Protein AF-A0A644WLZ7-F1 (afdb_monomer_lite)

Structure (mmCIF, N/CA/C/O backbone):
data_AF-A0A644WLZ7-F1
#
_entry.id   AF-A0A644WLZ7-F1
#
loop_
_atom_site.group_PDB
_atom_site.id
_atom_site.type_symbol
_atom_site.label_atom_id
_atom_site.label_alt_id
_atom_site.label_comp_id
_atom_site.label_asym_id
_atom_site.label_entity_id
_atom_site.label_seq_id
_atom_site.pdbx_PDB_ins_code
_atom_site.Cartn_x
_atom_site.Cartn_y
_atom_site.Cartn_z
_atom_site.occupancy
_atom_site.B_iso_or_equiv
_atom_site.auth_seq_id
_atom_site.auth_comp_id
_atom_site.auth_asym_id
_atom_site.auth_atom_id
_atom_site.pdbx_PDB_model_num
ATOM 1 N N . MET A 1 1 ? 10.840 -4.005 -30.613 1.00 61.22 1 MET A N 1
ATOM 2 C CA . MET A 1 1 ? 10.328 -4.551 -29.331 1.00 61.22 1 MET A CA 1
ATOM 3 C C . MET A 1 1 ? 10.682 -3.715 -28.095 1.00 61.22 1 MET A C 1
ATOM 5 O O . MET A 1 1 ? 9.837 -3.639 -27.217 1.00 61.22 1 MET A O 1
ATOM 9 N N . LYS A 1 2 ? 11.852 -3.052 -28.003 1.00 67.31 2 LYS A N 1
ATOM 10 C CA . LYS A 1 2 ? 12.207 -2.223 -26.825 1.00 67.31 2 LYS A CA 1
ATOM 11 C C . LYS A 1 2 ? 11.235 -1.056 -26.571 1.00 67.31 2 LYS A C 1
ATOM 13 O O . LYS A 1 2 ? 10.728 -0.950 -25.466 1.00 67.31 2 LYS A O 1
ATOM 18 N N . LEU A 1 3 ? 10.908 -0.248 -27.589 1.00 76.88 3 LEU A N 1
ATOM 19 C CA . LEU A 1 3 ? 10.021 0.925 -27.448 1.00 76.88 3 LEU A CA 1
ATOM 20 C C . LEU A 1 3 ? 8.618 0.567 -26.916 1.00 76.88 3 LEU A C 1
ATOM 22 O O . LEU A 1 3 ? 8.103 1.232 -26.027 1.00 76.88 3 LEU A O 1
ATOM 26 N N . ILE A 1 4 ? 8.036 -0.530 -27.413 1.00 80.56 4 ILE A N 1
ATOM 27 C CA . ILE A 1 4 ? 6.723 -1.029 -26.973 1.00 80.56 4 ILE A CA 1
ATOM 28 C C . ILE A 1 4 ? 6.742 -1.386 -25.480 1.00 80.56 4 ILE A C 1
ATOM 30 O O . ILE A 1 4 ? 5.782 -1.080 -24.780 1.00 80.56 4 ILE A O 1
ATOM 34 N N . ARG A 1 5 ? 7.843 -1.960 -24.964 1.00 77.25 5 ARG A N 1
ATOM 35 C CA . ARG A 1 5 ? 7.984 -2.234 -23.523 1.00 77.25 5 ARG A CA 1
ATOM 36 C C . ARG A 1 5 ? 7.956 -0.944 -22.698 1.00 77.25 5 ARG A C 1
ATOM 38 O O . ARG A 1 5 ? 7.247 -0.908 -21.709 1.00 77.25 5 ARG A O 1
ATOM 45 N N . TYR A 1 6 ? 8.631 0.128 -23.124 1.00 81.44 6 TYR A N 1
ATOM 46 C CA . TYR A 1 6 ? 8.574 1.423 -22.420 1.00 81.44 6 TYR A CA 1
ATOM 47 C C . TYR A 1 6 ? 7.164 2.026 -22.393 1.00 81.44 6 TYR A C 1
ATOM 49 O O . TYR A 1 6 ? 6.740 2.534 -21.358 1.00 81.44 6 TYR A O 1
ATOM 57 N N . ILE A 1 7 ? 6.436 1.938 -23.510 1.00 83.56 7 ILE A N 1
ATOM 58 C CA . ILE A 1 7 ? 5.076 2.484 -23.629 1.00 83.56 7 ILE A CA 1
ATOM 59 C C . ILE A 1 7 ? 4.084 1.695 -22.768 1.00 83.56 7 ILE A C 1
ATOM 61 O O . ILE A 1 7 ? 3.237 2.295 -22.116 1.00 83.56 7 ILE A O 1
ATOM 65 N N . LEU A 1 8 ? 4.187 0.362 -22.742 1.00 84.56 8 LEU A N 1
ATOM 66 C CA . LEU A 1 8 ? 3.271 -0.497 -21.982 1.00 84.56 8 LEU A CA 1
ATOM 67 C C . LEU A 1 8 ? 3.605 -0.563 -20.488 1.00 84.56 8 LEU A C 1
ATOM 69 O O . LEU A 1 8 ? 2.717 -0.810 -19.678 1.00 84.56 8 LEU A O 1
ATOM 73 N N . PHE A 1 9 ? 4.860 -0.331 -20.107 1.00 85.12 9 PHE A N 1
ATOM 74 C CA . PHE A 1 9 ? 5.303 -0.479 -18.724 1.00 85.12 9 PHE A CA 1
ATOM 75 C C . PHE A 1 9 ? 4.600 0.489 -17.765 1.00 85.12 9 PHE A C 1
ATOM 77 O O . PHE A 1 9 ? 4.063 0.059 -16.749 1.00 85.12 9 PHE A O 1
ATOM 84 N N . ILE A 1 10 ? 4.542 1.781 -18.108 1.00 86.56 10 ILE A N 1
ATOM 85 C CA . ILE A 1 10 ? 3.900 2.807 -17.270 1.00 86.56 10 ILE A CA 1
ATOM 86 C C . ILE A 1 10 ? 2.419 2.485 -16.985 1.00 86.56 10 ILE A C 1
ATOM 88 O O . ILE A 1 10 ? 2.063 2.423 -15.808 1.00 86.56 10 ILE A O 1
ATOM 92 N N . PRO A 1 11 ? 1.542 2.261 -17.989 1.00 87.69 11 PRO A N 1
ATOM 93 C CA . PRO A 1 11 ? 0.131 1.984 -17.731 1.00 87.69 11 PRO A CA 1
ATOM 94 C C . PRO A 1 11 ? -0.080 0.664 -16.984 1.00 87.69 11 PRO A C 1
ATOM 96 O O . PRO A 1 11 ? -0.968 0.587 -16.139 1.00 87.69 11 PRO A O 1
ATOM 99 N N . VAL A 1 12 ? 0.748 -0.356 -17.225 1.00 86.38 12 VAL A N 1
ATOM 100 C CA . VAL A 1 12 ? 0.649 -1.621 -16.482 1.00 86.38 12 VAL A CA 1
ATOM 101 C C . VAL A 1 12 ? 1.062 -1.442 -15.020 1.00 86.38 12 VAL A C 1
ATOM 103 O O . VAL A 1 12 ? 0.343 -1.902 -14.134 1.00 86.38 12 VAL A O 1
ATOM 106 N N . CYS A 1 13 ? 2.157 -0.730 -14.741 1.00 86.19 13 CYS A N 1
ATOM 107 C CA . CYS A 1 13 ? 2.545 -0.382 -13.373 1.00 86.19 13 CYS A CA 1
ATOM 108 C C . CYS A 1 13 ? 1.479 0.469 -12.684 1.00 86.19 13 CYS A C 1
ATOM 110 O O . CYS A 1 13 ? 1.157 0.217 -11.527 1.00 86.19 13 CYS A O 1
ATOM 112 N N . PHE A 1 14 ? 0.900 1.439 -13.391 1.00 87.88 14 PHE A N 1
ATOM 113 C CA . PHE A 1 14 ? -0.183 2.262 -12.866 1.00 87.88 14 PHE A CA 1
ATOM 114 C C . PHE A 1 14 ? -1.396 1.416 -12.466 1.00 87.88 14 PHE A C 1
ATOM 116 O O . PHE A 1 14 ? -1.887 1.557 -11.350 1.00 87.88 14 PHE A O 1
ATOM 123 N N . LEU A 1 15 ? -1.842 0.500 -13.332 1.00 87.00 15 LEU A N 1
ATOM 124 C CA . LEU A 1 15 ? -2.962 -0.396 -13.037 1.00 87.00 15 LEU A CA 1
ATOM 125 C C . LEU A 1 15 ? -2.646 -1.349 -11.881 1.00 87.00 15 LEU A C 1
ATOM 127 O O . LEU A 1 15 ? -3.452 -1.477 -10.963 1.00 87.00 15 LEU A O 1
ATOM 131 N N . ALA A 1 16 ? -1.478 -1.994 -11.901 1.00 85.44 16 ALA A N 1
ATOM 132 C CA . ALA A 1 16 ? -1.088 -2.953 -10.872 1.00 85.44 16 ALA A CA 1
ATOM 133 C C . ALA A 1 16 ? -0.993 -2.288 -9.493 1.00 85.44 16 ALA A C 1
ATOM 135 O O . ALA A 1 16 ? -1.598 -2.764 -8.536 1.00 85.44 16 ALA A O 1
ATOM 136 N N . LEU A 1 17 ? -0.293 -1.155 -9.400 1.00 88.31 17 LEU A N 1
ATOM 137 C CA . LEU A 1 17 ? -0.189 -0.395 -8.156 1.00 88.31 17 LEU A CA 1
ATOM 138 C C . LEU A 1 17 ? -1.555 0.155 -7.737 1.00 88.31 17 LEU A C 1
ATOM 140 O O . LEU A 1 17 ? -1.947 -0.005 -6.584 1.00 88.31 17 LEU A O 1
ATOM 144 N N . GLY A 1 18 ? -2.315 0.728 -8.671 1.00 86.44 18 GLY A N 1
ATOM 145 C CA . GLY A 1 18 ? -3.644 1.276 -8.405 1.00 86.44 18 GLY A CA 1
ATOM 146 C C . GLY A 1 18 ? -4.601 0.248 -7.800 1.00 86.44 18 GLY A C 1
ATOM 147 O O . GLY A 1 18 ? -5.224 0.530 -6.779 1.00 86.44 18 GLY A O 1
ATOM 148 N N 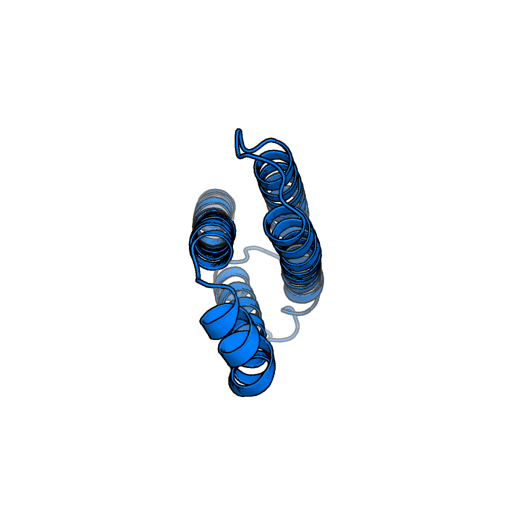. ILE A 1 19 ? -4.668 -0.965 -8.361 1.00 86.12 19 ILE A N 1
ATOM 149 C CA . ILE A 1 19 ? -5.499 -2.063 -7.831 1.00 86.12 19 ILE A CA 1
ATOM 150 C C . ILE A 1 19 ? -5.095 -2.416 -6.399 1.00 86.12 19 ILE A C 1
ATOM 152 O O . ILE A 1 19 ? -5.953 -2.664 -5.552 1.00 86.12 19 ILE A O 1
ATOM 156 N N . VAL A 1 20 ? -3.796 -2.420 -6.109 1.00 87.62 20 VAL A N 1
ATOM 157 C CA . VAL A 1 20 ? -3.285 -2.782 -4.787 1.00 87.62 20 VAL A CA 1
ATOM 158 C C . VAL A 1 20 ? -3.661 -1.715 -3.769 1.00 87.62 20 VAL A C 1
ATOM 160 O O . VAL A 1 20 ? -4.331 -2.036 -2.792 1.00 87.62 20 VAL A O 1
ATOM 163 N N . TYR A 1 21 ? -3.319 -0.446 -4.009 1.00 88.44 21 TYR A N 1
ATOM 164 C CA . TYR A 1 21 ? -3.676 0.653 -3.100 1.00 88.44 21 TYR A CA 1
ATOM 165 C C . TYR A 1 21 ? -5.203 0.786 -2.920 1.00 88.44 21 TYR A C 1
ATOM 167 O O . TYR A 1 21 ? -5.690 1.054 -1.815 1.00 88.44 21 TYR A O 1
ATOM 175 N N . TRP A 1 22 ? -5.9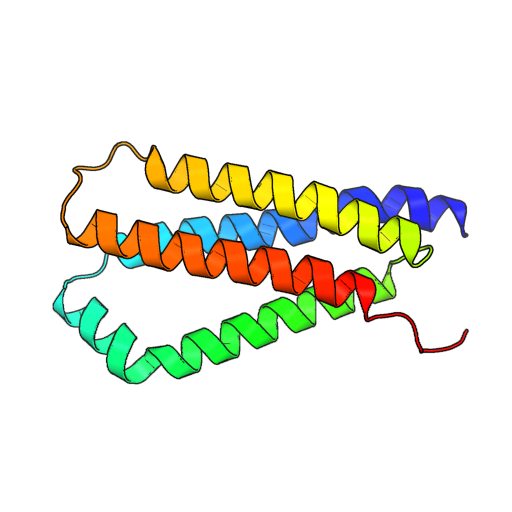80 0.508 -3.970 1.00 87.50 22 TRP A N 1
ATOM 176 C CA . TRP A 1 22 ? -7.440 0.415 -3.893 1.00 87.50 22 TRP A CA 1
ATOM 177 C C . TRP A 1 22 ? -7.910 -0.730 -2.984 1.00 87.50 22 TRP A C 1
ATOM 179 O O . TRP A 1 22 ? -8.777 -0.521 -2.129 1.00 87.50 22 TRP A O 1
ATOM 189 N N . GLY A 1 23 ? -7.308 -1.915 -3.111 1.00 85.94 23 GLY A N 1
ATOM 190 C CA . GLY A 1 23 ? -7.569 -3.060 -2.237 1.00 85.94 23 GLY A CA 1
ATOM 191 C C . GLY A 1 23 ? -7.242 -2.759 -0.773 1.00 85.94 23 GLY A C 1
ATOM 192 O O . GLY A 1 23 ? -8.031 -3.080 0.114 1.00 85.94 23 GLY A O 1
ATOM 193 N N . PHE A 1 24 ? -6.143 -2.045 -0.516 1.00 85.19 24 PHE A N 1
ATOM 194 C CA . PHE A 1 24 ? -5.797 -1.540 0.815 1.00 85.19 24 PHE A CA 1
ATOM 195 C C . PHE A 1 24 ? -6.891 -0.635 1.384 1.00 85.19 24 PHE A C 1
ATOM 197 O O . PHE A 1 24 ? -7.334 -0.826 2.517 1.00 85.19 24 PHE A O 1
ATOM 204 N N . SER A 1 25 ? -7.389 0.306 0.588 1.00 84.94 25 SER A N 1
ATOM 205 C CA . SER A 1 25 ? -8.452 1.224 1.016 1.00 84.94 25 SER A CA 1
ATOM 206 C C . SER A 1 25 ? -9.751 0.481 1.384 1.00 84.94 25 SER A C 1
ATOM 208 O O . SER A 1 25 ? -10.429 0.824 2.358 1.00 84.94 25 SER A O 1
ATOM 210 N N . HIS A 1 26 ? -10.073 -0.595 0.659 1.00 85.88 26 HIS A N 1
ATOM 211 C CA . HIS A 1 26 ? -11.205 -1.470 0.985 1.00 85.88 26 HIS A CA 1
ATOM 212 C C . HIS A 1 26 ? -10.968 -2.270 2.268 1.00 85.88 26 HIS A C 1
ATOM 214 O O . HIS A 1 26 ? -11.877 -2.383 3.093 1.00 85.88 26 HIS A O 1
ATOM 220 N N . LEU A 1 27 ? -9.744 -2.766 2.477 1.00 83.69 27 LEU A N 1
ATOM 221 C CA . LEU A 1 27 ? -9.362 -3.446 3.715 1.00 83.69 27 LEU A CA 1
ATOM 222 C C . LEU A 1 27 ? -9.510 -2.531 4.933 1.00 83.69 27 LEU A C 1
ATOM 224 O O . LEU A 1 27 ? -10.021 -2.985 5.955 1.00 83.69 27 LEU A O 1
ATOM 228 N N . LEU A 1 28 ? -9.140 -1.250 4.828 1.00 84.12 28 LEU A N 1
ATOM 229 C CA . LEU A 1 28 ? -9.355 -0.276 5.902 1.00 84.12 28 LEU A CA 1
ATOM 230 C C . LEU A 1 28 ? -10.840 -0.125 6.237 1.00 84.12 28 LEU A C 1
ATOM 232 O O . LEU A 1 28 ? -11.221 -0.190 7.405 1.00 84.12 28 LEU A O 1
ATOM 236 N N . THR A 1 29 ? -11.678 0.052 5.216 1.00 83.62 29 THR A N 1
ATOM 237 C CA . THR A 1 29 ? -13.128 0.223 5.396 1.00 83.62 29 THR A CA 1
ATOM 238 C C . THR A 1 29 ? -13.737 -1.004 6.075 1.00 83.62 29 THR A C 1
ATOM 240 O O . THR A 1 29 ? -14.503 -0.881 7.032 1.00 83.62 29 THR A O 1
ATOM 243 N N . TRP A 1 30 ? -13.334 -2.199 5.637 1.00 85.06 30 TRP A N 1
ATOM 244 C CA . TRP A 1 30 ? -13.736 -3.456 6.262 1.00 85.06 30 TRP A CA 1
ATOM 245 C C . TRP A 1 30 ? -13.265 -3.546 7.719 1.00 85.06 30 TRP A C 1
ATOM 247 O O . TRP A 1 30 ? -14.060 -3.862 8.604 1.00 85.06 30 TRP A O 1
ATOM 257 N N . PHE A 1 31 ? -12.007 -3.190 7.994 1.00 83.56 31 PHE A N 1
ATOM 258 C CA . PHE A 1 31 ? -11.422 -3.226 9.335 1.00 83.56 31 PHE A CA 1
ATOM 259 C C . PHE A 1 31 ? -12.131 -2.269 10.307 1.00 83.56 31 PHE A C 1
ATOM 261 O O . PHE A 1 31 ? -12.442 -2.636 11.445 1.00 83.56 31 PHE A O 1
ATOM 268 N N . ILE A 1 32 ? -12.463 -1.060 9.846 1.00 83.94 32 ILE A N 1
ATOM 269 C CA . ILE A 1 32 ? -13.255 -0.084 10.605 1.00 83.94 32 ILE A CA 1
ATOM 270 C C . ILE A 1 32 ? -14.682 -0.598 10.854 1.00 83.94 32 ILE A C 1
ATOM 272 O O . ILE A 1 32 ? -15.240 -0.316 11.916 1.00 83.94 32 ILE A O 1
ATOM 276 N N . GLY A 1 33 ? -15.256 -1.387 9.944 1.00 84.06 33 GLY A N 1
ATOM 277 C CA . GLY A 1 33 ? -16.604 -1.954 10.069 1.00 84.06 33 GLY A CA 1
ATOM 278 C C . GLY A 1 33 ? -16.752 -3.119 11.060 1.00 84.06 33 GLY A C 1
ATOM 279 O O . GLY A 1 33 ? -17.866 -3.421 11.480 1.00 84.06 33 GLY A O 1
ATOM 280 N N . LEU A 1 34 ? -15.660 -3.770 11.477 1.00 86.00 34 LEU A N 1
ATOM 281 C CA . LEU A 1 34 ? -15.714 -4.941 12.372 1.00 86.00 34 LEU A CA 1
ATOM 282 C C . LEU A 1 34 ? -16.219 -4.607 13.784 1.00 86.00 34 LEU A C 1
ATOM 284 O O . LEU A 1 34 ? -16.066 -3.488 14.252 1.00 86.00 34 LEU A O 1
ATOM 288 N N . SER A 1 35 ? -16.747 -5.565 14.547 1.00 88.06 35 SER A N 1
ATOM 289 C CA . SER A 1 35 ? -16.953 -5.329 15.988 1.00 88.06 35 SER A CA 1
ATOM 290 C C . SER A 1 35 ? -15.611 -5.320 16.738 1.00 88.06 35 SER A C 1
ATOM 292 O O . SER A 1 35 ? -14.632 -5.912 16.280 1.00 88.06 35 SER A O 1
ATOM 294 N N . THR A 1 36 ? -15.542 -4.678 17.912 1.00 85.38 36 THR A N 1
ATOM 295 C CA . THR A 1 36 ? -14.317 -4.650 18.740 1.00 85.38 36 THR A CA 1
ATOM 296 C C . THR A 1 36 ? -13.817 -6.057 19.076 1.00 85.38 36 THR A C 1
ATOM 298 O O . THR A 1 36 ? -12.616 -6.306 19.040 1.00 85.38 36 THR A O 1
ATOM 301 N N . PHE A 1 37 ? -14.737 -6.991 19.339 1.00 88.69 37 PHE A N 1
ATOM 302 C CA . PHE A 1 37 ? -14.414 -8.396 19.590 1.00 88.69 37 PHE A CA 1
ATOM 303 C C . PHE A 1 37 ? -13.670 -9.030 18.404 1.00 88.69 37 PHE A C 1
ATOM 305 O O . PHE A 1 37 ? -12.571 -9.551 18.576 1.00 88.69 37 PHE A O 1
ATOM 312 N N . TRP A 1 38 ? -14.222 -8.923 17.189 1.00 87.56 38 TRP A N 1
ATOM 313 C CA . TRP A 1 38 ? -13.599 -9.486 15.986 1.00 87.56 38 TRP A CA 1
ATOM 314 C C . TRP A 1 38 ? -12.269 -8.819 15.639 1.00 87.56 38 TRP A C 1
ATOM 316 O O . TRP A 1 38 ? -11.345 -9.494 15.191 1.00 87.56 38 TRP A O 1
ATOM 326 N N . LEU A 1 39 ? -12.147 -7.515 15.894 1.00 84.12 39 LEU A N 1
ATOM 327 C CA . LEU A 1 39 ? -10.904 -6.777 15.688 1.00 84.12 39 LEU A CA 1
ATOM 328 C C . LEU A 1 39 ? -9.778 -7.335 16.572 1.00 84.12 39 LEU A C 1
ATOM 330 O O . LEU A 1 39 ? -8.689 -7.605 16.071 1.00 84.12 39 LEU A O 1
ATOM 334 N N . ILE A 1 40 ? -10.049 -7.585 17.857 1.00 85.94 40 ILE A N 1
ATOM 335 C CA . ILE A 1 40 ? -9.074 -8.192 18.778 1.00 85.94 40 ILE A CA 1
ATOM 336 C C . ILE A 1 40 ? -8.695 -9.607 18.323 1.00 85.94 40 ILE A C 1
ATOM 338 O O . ILE A 1 40 ? -7.510 -9.939 18.289 1.00 85.94 40 ILE A O 1
ATOM 342 N N . VAL A 1 41 ? -9.680 -10.424 17.931 1.00 88.56 41 VAL A N 1
ATOM 343 C CA . VAL A 1 41 ? -9.432 -11.785 17.424 1.00 88.56 41 VAL A CA 1
ATOM 344 C C . VAL A 1 41 ? -8.496 -11.751 16.214 1.00 88.56 41 VAL A C 1
ATOM 346 O O . VAL A 1 41 ? -7.521 -12.498 16.163 1.00 88.56 41 VAL A O 1
ATOM 349 N N . ILE A 1 42 ? -8.743 -10.852 15.262 1.00 86.19 42 ILE A N 1
ATOM 350 C CA . ILE A 1 42 ? -7.906 -10.713 14.068 1.00 86.19 42 ILE A CA 1
ATOM 351 C C . ILE A 1 42 ? -6.489 -10.264 14.427 1.00 86.19 42 ILE A C 1
ATOM 353 O O . ILE A 1 42 ? -5.529 -10.855 13.937 1.00 86.19 42 ILE A O 1
ATOM 357 N N . LEU A 1 43 ? -6.335 -9.270 15.303 1.00 82.81 43 LEU A N 1
ATOM 358 C CA . LEU A 1 43 ? -5.012 -8.774 15.685 1.00 82.81 43 LEU A CA 1
ATOM 359 C C . LEU A 1 43 ? -4.160 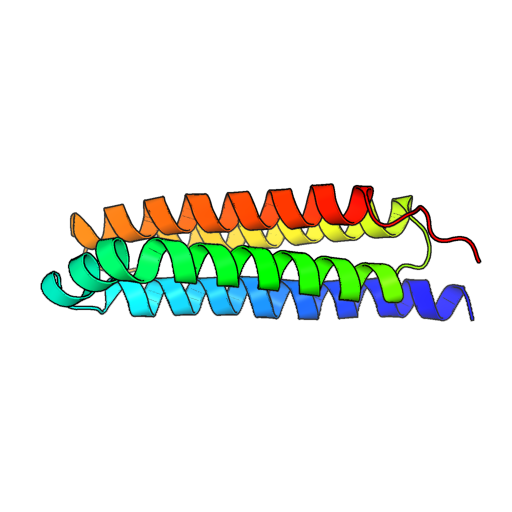-9.842 16.382 1.00 82.81 43 LEU A C 1
ATOM 361 O O . LEU A 1 43 ? -2.979 -9.970 16.065 1.00 82.81 43 LEU A O 1
ATOM 365 N N . ILE A 1 44 ? -4.747 -10.618 17.297 1.00 87.19 44 ILE A N 1
ATOM 366 C CA . ILE A 1 44 ? -4.006 -11.600 18.104 1.00 87.19 44 ILE A CA 1
ATOM 367 C C . ILE A 1 44 ? -3.741 -12.885 17.318 1.00 87.19 44 ILE A C 1
ATOM 369 O O . ILE A 1 44 ? -2.617 -13.381 17.308 1.00 87.19 44 ILE A O 1
ATOM 373 N N . PHE A 1 45 ? -4.766 -13.435 16.664 1.00 86.31 45 PHE A N 1
ATOM 374 C CA . PHE A 1 45 ? -4.678 -14.769 16.064 1.00 86.31 45 PHE A CA 1
ATOM 375 C C . PHE A 1 45 ? -4.293 -14.739 14.585 1.00 86.31 45 PHE A C 1
ATOM 377 O O . PHE A 1 45 ? -3.698 -15.694 14.091 1.00 86.31 45 PHE A O 1
ATOM 384 N N . PHE A 1 46 ? -4.600 -13.650 13.877 1.00 84.62 46 PHE A N 1
ATOM 385 C CA . PHE A 1 46 ? -4.394 -13.546 12.430 1.00 84.62 46 PHE A CA 1
ATOM 386 C C . PHE A 1 46 ? -3.386 -12.468 12.027 1.00 84.62 46 PHE A C 1
ATOM 388 O O . PHE A 1 46 ? -3.031 -12.405 10.853 1.00 84.62 46 PHE A O 1
ATOM 395 N N . GLY A 1 47 ? -2.861 -11.670 12.964 1.00 80.31 47 GLY A N 1
ATOM 396 C CA . GLY A 1 47 ? -1.909 -10.596 12.663 1.00 80.31 47 GLY A CA 1
ATOM 397 C C . GLY A 1 47 ? -0.681 -11.087 11.889 1.00 80.31 47 GLY A C 1
ATOM 398 O O . GLY A 1 47 ? -0.320 -10.507 10.867 1.00 80.31 47 GLY A O 1
ATOM 399 N N . GLY A 1 48 ? -0.095 -12.215 12.304 1.00 82.56 48 GLY A N 1
ATOM 400 C CA . GLY A 1 48 ? 1.037 -12.828 11.599 1.00 82.56 48 GLY A CA 1
ATOM 401 C C . GLY A 1 48 ? 0.683 -13.348 10.200 1.00 82.56 48 GLY A C 1
ATOM 402 O O . GLY A 1 48 ? 1.458 -13.166 9.264 1.00 82.56 48 GLY A O 1
ATOM 403 N N . ALA A 1 49 ? -0.502 -13.941 10.027 1.00 84.75 49 ALA A N 1
ATOM 404 C CA . ALA A 1 49 ? -0.969 -14.410 8.721 1.00 84.75 49 ALA A CA 1
ATOM 405 C C . ALA A 1 49 ? -1.234 -13.237 7.764 1.00 84.75 49 ALA A C 1
ATOM 407 O O . ALA A 1 49 ? -0.816 -13.278 6.609 1.00 84.75 49 ALA A O 1
ATOM 408 N N . ILE A 1 50 ? -1.858 -12.165 8.261 1.00 81.25 50 ILE A N 1
ATOM 409 C CA . ILE A 1 50 ? -2.083 -10.920 7.514 1.00 81.25 50 ILE A CA 1
ATOM 410 C C . ILE A 1 50 ? -0.746 -10.313 7.087 1.00 81.25 50 ILE A C 1
ATOM 412 O O . ILE A 1 50 ? -0.586 -9.937 5.928 1.00 81.25 50 ILE A O 1
ATOM 416 N N . TRP A 1 51 ? 0.236 -10.283 7.990 1.00 80.88 51 TRP A N 1
ATOM 417 C CA . TRP A 1 51 ? 1.583 -9.817 7.673 1.00 80.88 51 TRP A CA 1
ATOM 418 C C . TRP A 1 51 ? 2.267 -10.675 6.599 1.00 80.88 51 TRP A C 1
ATOM 420 O O . TRP A 1 51 ? 2.841 -10.147 5.648 1.00 80.88 51 TRP A O 1
ATOM 430 N N . GLY A 1 52 ? 2.171 -12.003 6.702 1.00 81.81 52 GLY A N 1
ATOM 431 C CA . GLY A 1 52 ? 2.712 -12.922 5.698 1.00 81.81 52 GLY A CA 1
ATOM 432 C C . GLY A 1 52 ? 2.076 -12.730 4.319 1.00 81.81 52 GLY A C 1
ATOM 433 O O . GLY A 1 52 ? 2.789 -12.630 3.319 1.00 81.81 52 GLY A O 1
ATOM 434 N N . LEU A 1 53 ? 0.747 -12.600 4.265 1.00 82.88 53 LEU A N 1
ATOM 435 C CA . LEU A 1 53 ? 0.011 -12.310 3.030 1.00 82.88 53 LEU A CA 1
ATOM 436 C C . LEU A 1 53 ? 0.438 -10.973 2.421 1.00 82.88 53 LEU A C 1
ATOM 438 O O . LEU A 1 53 ? 0.649 -10.888 1.213 1.00 82.88 53 LEU A O 1
ATOM 442 N N . PHE A 1 54 ? 0.622 -9.950 3.253 1.00 79.88 54 PHE A N 1
ATOM 443 C CA . PHE A 1 54 ? 1.092 -8.638 2.821 1.00 79.88 54 PHE A CA 1
ATOM 444 C C . PHE A 1 54 ? 2.485 -8.709 2.175 1.00 79.88 54 PHE A C 1
ATOM 446 O O . PHE A 1 54 ? 2.711 -8.150 1.095 1.00 79.88 54 PHE A O 1
ATOM 453 N N . LYS A 1 55 ? 3.425 -9.425 2.805 1.00 80.38 55 LYS A N 1
ATOM 454 C CA . LYS A 1 55 ? 4.775 -9.626 2.256 1.00 80.38 55 LYS A CA 1
ATOM 455 C C . LYS A 1 55 ? 4.742 -10.412 0.948 1.00 80.38 55 LYS A C 1
ATOM 457 O O . LYS A 1 55 ? 5.431 -10.034 0.002 1.00 80.38 55 LYS A O 1
ATOM 462 N N . GLY A 1 56 ? 3.906 -11.448 0.875 1.00 83.44 56 GLY A N 1
ATOM 463 C CA . GLY A 1 56 ? 3.681 -12.217 -0.349 1.00 83.44 56 GLY A CA 1
ATOM 464 C C . GLY A 1 56 ? 3.148 -11.349 -1.489 1.00 83.44 56 GLY A C 1
ATOM 465 O O . GLY A 1 56 ? 3.706 -11.366 -2.582 1.00 83.44 56 GLY A O 1
ATOM 466 N N . LEU A 1 57 ? 2.133 -10.524 -1.220 1.00 82.00 57 LEU A N 1
ATOM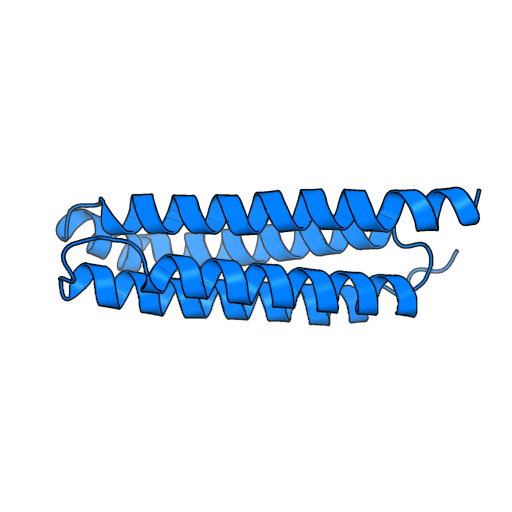 467 C CA . LEU A 1 57 ? 1.561 -9.605 -2.205 1.00 82.00 57 LEU A CA 1
ATOM 468 C C . LEU A 1 57 ? 2.604 -8.602 -2.718 1.00 82.00 57 LEU A C 1
ATOM 470 O O . LEU A 1 57 ? 2.746 -8.427 -3.928 1.00 82.00 57 LEU A O 1
ATOM 474 N N . SER A 1 58 ? 3.372 -7.993 -1.811 1.00 78.12 58 SER A N 1
ATOM 475 C CA . SER A 1 58 ? 4.466 -7.080 -2.169 1.00 78.12 58 SER A CA 1
ATOM 476 C C . SER A 1 58 ? 5.496 -7.759 -3.082 1.00 78.12 58 SER A C 1
ATOM 478 O O . SER A 1 58 ? 5.858 -7.211 -4.124 1.00 78.12 58 SER A O 1
ATOM 480 N N . ALA A 1 59 ? 5.916 -8.984 -2.749 1.00 80.69 59 ALA A N 1
ATOM 481 C CA . ALA A 1 59 ? 6.865 -9.752 -3.555 1.00 80.69 59 ALA A CA 1
ATOM 482 C C . ALA A 1 59 ? 6.303 -10.130 -4.939 1.00 80.69 59 ALA A C 1
ATOM 484 O O . ALA A 1 59 ? 7.013 -10.031 -5.942 1.00 80.69 59 ALA A O 1
ATOM 485 N N . MET A 1 60 ? 5.023 -10.508 -5.020 1.00 82.88 60 MET A N 1
ATOM 486 C CA . MET A 1 60 ? 4.356 -10.804 -6.293 1.00 82.88 60 MET A CA 1
ATOM 487 C C . MET A 1 60 ? 4.318 -9.576 -7.210 1.00 82.88 60 MET A C 1
ATOM 489 O O . MET A 1 60 ? 4.609 -9.689 -8.400 1.00 82.88 60 MET A O 1
ATOM 493 N N . LEU A 1 61 ? 4.018 -8.392 -6.668 1.00 80.69 61 LEU A N 1
ATOM 494 C CA . LEU A 1 61 ? 4.011 -7.141 -7.436 1.00 80.69 61 LEU A CA 1
ATOM 495 C C . LEU A 1 61 ? 5.404 -6.765 -7.937 1.00 80.69 61 LEU A C 1
ATOM 497 O O . LEU A 1 61 ? 5.565 -6.351 -9.088 1.00 80.69 61 LEU A O 1
ATOM 501 N N . MET A 1 62 ? 6.425 -6.943 -7.101 1.00 78.25 62 MET A N 1
ATOM 502 C CA . MET A 1 62 ? 7.816 -6.743 -7.509 1.00 78.25 62 MET A CA 1
ATOM 503 C C . MET A 1 62 ? 8.214 -7.678 -8.655 1.00 78.25 62 MET A C 1
ATOM 505 O O . MET A 1 62 ? 8.802 -7.227 -9.634 1.00 78.25 62 MET A O 1
ATOM 509 N N . SER A 1 63 ? 7.861 -8.961 -8.567 1.00 80.00 63 SER A N 1
ATOM 510 C CA . SER A 1 63 ? 8.126 -9.932 -9.634 1.00 80.00 63 SER A CA 1
ATOM 511 C C . SER A 1 63 ? 7.381 -9.580 -10.926 1.00 80.00 63 SER A C 1
ATOM 513 O O . SER A 1 63 ? 7.957 -9.611 -12.010 1.00 80.00 63 SER A O 1
ATOM 515 N N . PHE A 1 64 ? 6.118 -9.166 -10.831 1.00 77.62 64 PHE A N 1
ATOM 516 C CA . PHE A 1 64 ? 5.345 -8.781 -12.009 1.00 77.62 64 PHE A CA 1
ATOM 517 C C . PHE A 1 64 ? 5.924 -7.538 -12.703 1.00 77.62 64 PHE A C 1
ATOM 519 O O . PHE A 1 64 ? 6.071 -7.504 -13.927 1.00 77.62 64 PHE A O 1
ATOM 526 N N . THR A 1 65 ? 6.296 -6.519 -11.925 1.00 75.00 65 THR A N 1
ATOM 527 C CA . THR A 1 65 ? 6.903 -5.292 -12.462 1.00 75.00 65 THR A CA 1
ATOM 528 C C . THR A 1 65 ? 8.290 -5.547 -13.048 1.00 75.00 65 THR A C 1
ATOM 530 O O . THR A 1 65 ? 8.620 -4.980 -14.087 1.00 75.00 65 THR A O 1
ATOM 533 N N . SER A 1 66 ? 9.096 -6.442 -12.480 1.00 73.81 66 SER A N 1
ATOM 534 C CA . SER A 1 66 ? 10.419 -6.737 -13.037 1.00 73.81 66 SER A CA 1
ATOM 535 C C . SER A 1 66 ? 10.377 -7.452 -14.385 1.00 73.81 66 SER A C 1
ATOM 537 O O . SER A 1 66 ? 11.157 -7.111 -15.273 1.00 73.81 66 SER A O 1
ATOM 539 N N . MET A 1 67 ? 9.439 -8.382 -14.586 1.00 75.81 67 MET A N 1
ATOM 540 C CA . MET A 1 67 ? 9.299 -9.120 -15.850 1.00 75.81 67 MET A CA 1
ATOM 541 C C . MET A 1 67 ? 8.986 -8.203 -17.041 1.00 75.81 67 MET A C 1
ATOM 543 O O . MET A 1 67 ? 9.351 -8.495 -18.182 1.00 75.81 67 MET A O 1
ATOM 547 N N . LEU A 1 68 ? 8.307 -7.085 -16.782 1.00 76.56 68 LEU A N 1
ATOM 548 C CA . LEU A 1 68 ? 7.898 -6.119 -17.801 1.00 76.56 68 LEU A CA 1
ATOM 549 C C . LEU A 1 68 ? 8.872 -4.941 -17.938 1.00 76.56 68 LEU A C 1
ATOM 551 O O . LEU A 1 68 ? 8.767 -4.173 -18.900 1.00 76.56 68 LEU A O 1
ATOM 555 N N . ALA A 1 69 ? 9.812 -4.791 -17.001 1.00 77.06 69 ALA A N 1
ATOM 556 C CA . ALA A 1 69 ? 10.707 -3.649 -16.924 1.00 77.06 69 ALA A CA 1
ATOM 557 C C . ALA A 1 69 ? 11.586 -3.521 -18.183 1.00 77.06 69 ALA A C 1
ATOM 559 O O . ALA A 1 69 ? 12.290 -4.461 -18.561 1.00 77.06 69 ALA A O 1
ATOM 560 N N . PRO A 1 70 ? 11.604 -2.349 -18.843 1.00 78.31 70 PRO A N 1
ATOM 561 C CA . PRO A 1 70 ? 12.434 -2.149 -20.024 1.00 78.31 70 PRO A CA 1
ATOM 562 C C . PRO A 1 70 ? 13.910 -1.888 -19.674 1.00 78.31 70 PRO A C 1
ATOM 564 O O . PRO A 1 70 ? 14.791 -2.260 -20.448 1.00 78.31 70 PRO A O 1
ATOM 567 N N . ASN A 1 71 ? 14.188 -1.259 -18.525 1.00 82.81 71 ASN A N 1
ATOM 568 C CA . ASN A 1 71 ? 15.502 -1.198 -17.879 1.00 82.81 71 ASN A CA 1
ATOM 569 C C . ASN A 1 71 ? 15.354 -0.855 -16.377 1.00 82.81 71 ASN A C 1
ATOM 571 O O . ASN A 1 71 ? 14.285 -0.419 -15.939 1.00 82.81 71 ASN A O 1
ATOM 575 N N . ARG A 1 72 ? 16.444 -1.008 -15.605 1.00 77.19 72 ARG A N 1
ATOM 576 C CA . ARG A 1 72 ? 16.483 -0.778 -14.146 1.00 77.19 72 ARG A CA 1
ATOM 577 C C . ARG A 1 72 ? 16.026 0.616 -13.737 1.00 77.19 72 ARG A C 1
ATOM 579 O O . ARG A 1 72 ? 15.114 0.760 -12.935 1.00 77.19 72 ARG A O 1
ATOM 586 N N . MET A 1 73 ? 16.689 1.635 -14.282 1.00 83.56 73 MET A N 1
ATOM 587 C CA . MET A 1 73 ? 16.492 3.020 -13.855 1.00 83.56 73 MET A CA 1
ATOM 588 C C . MET A 1 73 ? 15.077 3.493 -14.171 1.00 83.56 73 MET A C 1
ATOM 590 O O . MET A 1 73 ? 14.428 4.099 -13.329 1.00 83.56 73 MET A O 1
ATOM 594 N N . PHE A 1 74 ? 14.568 3.171 -15.357 1.00 84.75 74 PHE A N 1
ATOM 595 C CA . PHE A 1 74 ? 13.216 3.529 -15.763 1.00 84.75 74 PHE A CA 1
ATOM 596 C C . PHE A 1 74 ? 12.166 2.838 -14.892 1.00 84.75 74 PHE A C 1
ATOM 598 O O . PHE A 1 74 ? 11.219 3.493 -14.463 1.00 84.75 74 PHE A O 1
ATOM 605 N N . SER A 1 75 ? 12.353 1.547 -14.592 1.00 84.81 75 SER A N 1
ATOM 606 C CA . SER A 1 75 ? 11.466 0.805 -13.690 1.00 84.81 75 SER A CA 1
ATOM 607 C C . SER A 1 75 ? 11.436 1.425 -12.298 1.00 84.81 75 SER A C 1
ATOM 609 O O . SER A 1 75 ? 10.367 1.794 -11.814 1.00 84.81 75 SER A O 1
ATOM 611 N N . PHE A 1 76 ? 12.614 1.640 -11.713 1.00 86.81 76 PHE A N 1
ATOM 612 C CA . PHE A 1 76 ? 12.761 2.244 -10.396 1.00 86.81 76 PHE A CA 1
ATOM 613 C C . PHE A 1 76 ? 12.074 3.611 -10.305 1.00 86.81 76 PHE A C 1
ATOM 615 O O . PHE A 1 76 ? 11.233 3.818 -9.435 1.00 86.81 76 PHE A O 1
ATOM 622 N N . TRP A 1 77 ? 12.369 4.531 -11.230 1.00 89.00 77 TRP A N 1
ATOM 623 C CA . TRP A 1 77 ? 11.770 5.869 -11.214 1.00 89.00 77 TRP A CA 1
ATOM 624 C C . TRP A 1 77 ? 10.256 5.836 -11.420 1.00 89.00 77 TRP A C 1
ATOM 626 O O . TRP A 1 77 ? 9.531 6.567 -10.746 1.00 89.00 77 TRP A O 1
ATOM 636 N N . THR A 1 78 ? 9.768 4.965 -12.305 1.00 89.50 78 THR A N 1
ATOM 637 C CA . THR A 1 78 ? 8.328 4.803 -12.542 1.00 89.50 78 THR A CA 1
ATOM 638 C C . THR A 1 78 ? 7.628 4.288 -11.286 1.00 89.50 78 THR A C 1
ATOM 640 O O . THR A 1 78 ? 6.650 4.887 -10.842 1.00 89.50 78 THR A O 1
ATOM 643 N N . VAL A 1 79 ? 8.139 3.212 -10.679 1.00 89.88 79 VAL A N 1
ATOM 644 C CA . VAL A 1 79 ? 7.560 2.631 -9.460 1.00 89.88 79 VAL A CA 1
ATOM 645 C C . VAL A 1 79 ? 7.645 3.616 -8.299 1.00 89.88 79 VAL A C 1
ATOM 647 O O . VAL A 1 79 ? 6.667 3.754 -7.572 1.00 89.88 79 VAL A O 1
ATOM 650 N N . LEU A 1 80 ? 8.751 4.347 -8.149 1.00 90.88 80 LEU A N 1
ATOM 651 C CA . LEU A 1 80 ? 8.917 5.359 -7.106 1.00 90.88 80 LEU A CA 1
ATOM 652 C C . LEU A 1 80 ? 7.858 6.452 -7.201 1.00 90.88 80 LEU A C 1
ATOM 654 O O . LEU A 1 80 ? 7.144 6.696 -6.229 1.00 90.88 80 LEU A O 1
ATOM 658 N N . VAL A 1 81 ? 7.722 7.082 -8.370 1.00 92.50 81 VAL A N 1
ATOM 659 C CA . VAL A 1 81 ? 6.761 8.176 -8.561 1.00 92.50 81 VAL A CA 1
ATOM 660 C C . VAL A 1 81 ? 5.335 7.674 -8.346 1.00 92.50 81 VAL A C 1
ATOM 662 O O . VAL A 1 81 ? 4.573 8.278 -7.591 1.00 92.50 81 VAL A O 1
ATOM 665 N N . LEU A 1 82 ? 4.981 6.539 -8.953 1.00 92.12 82 LEU A N 1
ATOM 666 C CA . LEU A 1 82 ? 3.632 5.992 -8.848 1.00 92.12 82 LEU A CA 1
ATOM 667 C C . LEU A 1 82 ? 3.293 5.529 -7.428 1.00 92.12 82 LEU A C 1
ATOM 669 O O . LEU A 1 82 ? 2.180 5.783 -6.969 1.00 92.12 82 LEU A O 1
ATOM 673 N N . SER A 1 83 ? 4.223 4.887 -6.721 1.00 90.62 83 SER A N 1
ATOM 674 C CA . SER A 1 83 ? 3.981 4.392 -5.358 1.00 90.62 83 SER A CA 1
ATOM 675 C C . SER A 1 83 ? 3.853 5.543 -4.364 1.00 90.62 83 SER A C 1
ATOM 677 O O . SER A 1 83 ? 2.963 5.517 -3.522 1.00 90.62 83 SER A O 1
ATOM 679 N N . ILE A 1 84 ? 4.671 6.597 -4.489 1.00 93.31 84 ILE A N 1
ATOM 680 C CA . ILE A 1 84 ? 4.556 7.784 -3.628 1.00 93.31 84 ILE A CA 1
ATOM 681 C C . ILE A 1 84 ? 3.216 8.487 -3.852 1.00 93.31 84 ILE A C 1
ATOM 683 O O . ILE A 1 84 ? 2.516 8.774 -2.882 1.00 93.31 84 ILE A O 1
ATOM 687 N N . ILE A 1 85 ? 2.830 8.735 -5.110 1.00 93.19 85 ILE A N 1
ATOM 688 C CA . ILE A 1 85 ? 1.561 9.410 -5.422 1.00 93.19 85 ILE A CA 1
ATOM 689 C C . ILE A 1 85 ? 0.377 8.596 -4.887 1.00 93.19 85 ILE A C 1
ATOM 691 O O . ILE A 1 85 ? -0.467 9.144 -4.178 1.00 93.19 85 ILE A O 1
ATOM 695 N N . ASN A 1 86 ? 0.328 7.290 -5.171 1.00 91.38 86 ASN A N 1
ATOM 696 C CA . ASN A 1 86 ? -0.762 6.435 -4.699 1.00 91.38 86 ASN A CA 1
ATOM 697 C C . ASN A 1 86 ? -0.760 6.276 -3.172 1.00 91.38 86 ASN A C 1
ATOM 699 O O . ASN A 1 86 ? -1.828 6.284 -2.561 1.00 91.38 86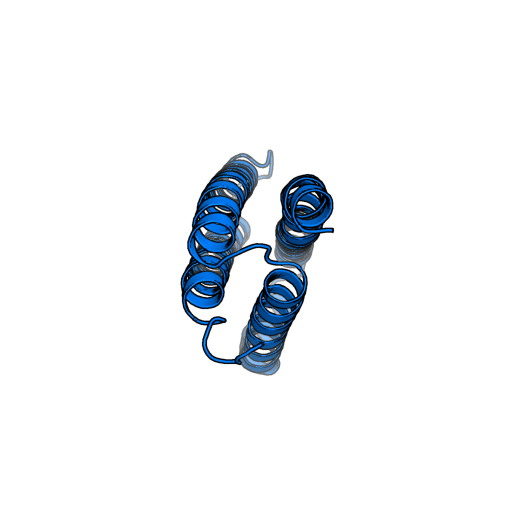 ASN A O 1
ATOM 703 N N . GLY A 1 87 ? 0.415 6.173 -2.547 1.00 90.56 87 GLY A N 1
ATOM 704 C CA . GLY A 1 87 ? 0.557 6.082 -1.097 1.00 90.56 87 GLY A CA 1
ATOM 705 C C . GLY A 1 87 ? 0.048 7.335 -0.391 1.00 90.56 87 GLY A C 1
ATOM 706 O O . GLY A 1 87 ? -0.803 7.228 0.491 1.00 90.56 87 GLY A O 1
ATOM 707 N N . ILE A 1 88 ? 0.490 8.522 -0.822 1.00 93.50 88 ILE A N 1
ATOM 708 C CA . ILE A 1 88 ? 0.022 9.806 -0.273 1.00 93.50 88 ILE A CA 1
ATOM 709 C C . ILE A 1 88 ? -1.485 9.954 -0.471 1.00 93.50 88 ILE A C 1
ATOM 711 O O . ILE A 1 88 ? -2.189 10.275 0.483 1.00 93.50 88 ILE A O 1
ATOM 715 N N . TRP A 1 89 ? -1.986 9.691 -1.680 1.00 92.44 89 TRP A N 1
ATOM 716 C CA . TRP A 1 89 ? -3.415 9.769 -1.992 1.00 92.44 89 TRP A CA 1
ATOM 717 C C . TRP A 1 89 ? -4.252 8.866 -1.078 1.00 92.44 89 TRP A C 1
ATOM 719 O O . TRP A 1 89 ? -5.258 9.289 -0.512 1.00 92.44 89 TRP A O 1
ATOM 729 N N . THR A 1 90 ? -3.803 7.628 -0.888 1.00 91.56 90 THR A N 1
ATOM 730 C CA . THR A 1 90 ? -4.488 6.628 -0.065 1.00 91.56 90 THR A CA 1
ATOM 731 C C . THR A 1 90 ? -4.487 7.011 1.415 1.00 91.56 90 THR A C 1
ATOM 733 O O . THR A 1 90 ? -5.526 6.931 2.072 1.00 91.56 90 THR A O 1
ATOM 736 N N . ILE A 1 91 ? -3.350 7.484 1.936 1.00 92.38 91 ILE A N 1
ATOM 737 C CA . ILE A 1 91 ? -3.245 7.978 3.316 1.00 92.38 91 ILE A CA 1
ATOM 738 C C . ILE A 1 91 ? -4.155 9.193 3.495 1.00 92.38 91 ILE A C 1
ATOM 740 O O . ILE A 1 91 ? -4.994 9.195 4.391 1.00 92.38 91 ILE A O 1
ATOM 744 N N . TYR A 1 92 ? -4.055 10.195 2.622 1.00 92.38 92 TYR A N 1
ATOM 745 C CA . TYR A 1 92 ? -4.885 11.395 2.697 1.00 92.38 92 TYR A CA 1
ATOM 746 C C . TYR A 1 92 ? -6.379 11.056 2.736 1.00 92.38 92 TYR A C 1
ATOM 748 O O . TYR A 1 92 ? -7.087 11.521 3.629 1.00 92.38 92 TYR A O 1
ATOM 756 N N . ASN A 1 93 ? -6.841 10.181 1.841 1.00 89.94 93 ASN A N 1
ATOM 757 C CA . ASN A 1 93 ? -8.238 9.755 1.817 1.00 89.94 93 ASN A CA 1
ATOM 758 C C . ASN A 1 93 ? -8.646 9.030 3.101 1.00 89.94 93 ASN A C 1
ATOM 760 O O . ASN A 1 93 ? -9.736 9.279 3.598 1.00 89.94 93 ASN A O 1
ATOM 764 N N . SER A 1 94 ? -7.779 8.193 3.682 1.00 87.69 94 SER A N 1
ATOM 765 C CA . SER A 1 94 ? -8.084 7.507 4.948 1.00 87.69 94 SER A CA 1
ATOM 766 C C . SER A 1 94 ? -8.272 8.459 6.137 1.00 87.69 94 SER A C 1
ATOM 768 O O . SER A 1 94 ? -9.086 8.187 7.015 1.00 87.69 94 SER A O 1
ATOM 770 N N . TRP A 1 95 ? -7.563 9.591 6.141 1.00 89.38 95 TRP A N 1
ATOM 771 C CA . TRP A 1 95 ? -7.631 10.620 7.187 1.00 89.38 95 TRP A CA 1
ATOM 772 C C . TRP A 1 95 ? -8.648 11.728 6.904 1.00 89.38 95 TRP A C 1
ATOM 774 O O . TRP A 1 95 ? -8.802 12.643 7.706 1.00 89.38 95 TRP A O 1
ATOM 784 N N . THR A 1 96 ? -9.324 11.676 5.760 1.00 87.25 96 THR A N 1
ATOM 785 C CA . THR A 1 96 ? -10.366 12.637 5.370 1.00 87.25 96 THR A CA 1
ATOM 786 C C . THR A 1 96 ? -11.706 11.958 5.111 1.00 87.25 96 THR A C 1
ATOM 788 O O . THR A 1 96 ? -12.639 12.602 4.639 1.00 87.25 96 THR A O 1
ATOM 791 N N . MET A 1 97 ? -11.832 10.670 5.457 1.00 80.62 97 MET A N 1
ATOM 792 C CA . MET A 1 97 ? -13.110 9.970 5.393 1.00 80.62 97 MET A CA 1
ATOM 793 C C . MET A 1 97 ? -14.111 10.668 6.321 1.00 80.62 97 MET A C 1
ATOM 795 O O . MET A 1 97 ? -13.813 10.920 7.491 1.00 80.62 97 MET A O 1
ATOM 799 N N . ASP A 1 98 ? -15.302 10.956 5.800 1.00 71.00 98 ASP A N 1
ATOM 800 C CA . ASP A 1 98 ? -16.398 11.572 6.550 1.00 71.00 98 ASP A CA 1
ATOM 801 C C . ASP A 1 98 ? -17.072 10.526 7.455 1.00 71.00 98 ASP A C 1
ATOM 803 O O . ASP A 1 98 ? -18.137 9.979 7.164 1.00 71.00 98 ASP A O 1
ATOM 807 N N . VAL A 1 99 ? -16.365 10.144 8.521 1.00 71.88 99 VAL A N 1
ATOM 808 C CA . VAL A 1 99 ? -16.781 9.122 9.487 1.00 71.88 99 VAL A CA 1
ATOM 809 C C . VAL A 1 99 ? -16.641 9.696 10.889 1.00 71.88 99 VAL A C 1
ATOM 811 O O . VAL A 1 99 ? -15.703 10.433 11.185 1.00 71.88 99 VAL A O 1
ATOM 814 N N . ASN A 1 100 ? -17.554 9.331 11.789 1.00 77.38 100 ASN A N 1
ATOM 815 C CA . ASN A 1 100 ? -17.464 9.738 13.187 1.00 77.38 100 ASN A CA 1
ATOM 816 C C . ASN A 1 100 ? -16.159 9.190 13.810 1.00 77.38 100 ASN A C 1
ATOM 818 O O . ASN A 1 100 ? -16.002 7.973 13.966 1.00 77.38 100 ASN A O 1
ATOM 822 N N . TYR A 1 101 ? -15.215 10.087 14.124 1.00 75.75 101 TYR A N 1
ATOM 823 C CA . TYR A 1 101 ? -13.871 9.770 14.618 1.00 75.75 101 TYR A CA 1
ATOM 824 C C . TYR A 1 101 ? -13.919 9.173 16.029 1.00 75.75 101 TYR A C 1
ATOM 826 O O . TYR A 1 101 ? -13.673 9.834 17.036 1.00 75.75 101 TYR A O 1
ATOM 834 N N . SER A 1 102 ? -14.223 7.881 16.107 1.00 84.12 102 SER A N 1
ATOM 835 C CA . SER A 1 102 ? -14.031 7.090 17.320 1.00 84.12 102 SER A CA 1
ATOM 836 C C . SER A 1 102 ? -12.563 6.677 17.469 1.00 84.12 102 SER A C 1
ATOM 838 O O . SER A 1 102 ? -11.839 6.543 16.480 1.00 84.12 102 SER A O 1
ATOM 840 N N . GLY A 1 103 ? -12.120 6.382 18.697 1.00 83.12 103 GLY A N 1
ATOM 841 C CA . GLY A 1 103 ? -10.752 5.896 18.943 1.00 83.12 103 GLY A CA 1
ATOM 842 C C . GLY A 1 103 ? -10.385 4.651 18.121 1.00 83.12 103 GLY A C 1
ATOM 843 O O . GLY A 1 103 ? -9.238 4.485 17.720 1.00 83.12 103 GLY A O 1
ATOM 844 N N . LYS A 1 104 ? -11.377 3.819 17.780 1.00 83.12 104 LYS A N 1
ATOM 845 C CA . LYS A 1 104 ? -11.212 2.664 16.893 1.00 83.12 104 LYS A CA 1
ATOM 846 C C . LYS A 1 104 ? -10.911 3.063 15.445 1.00 83.12 104 LYS A C 1
ATOM 848 O O . LYS A 1 104 ? -10.054 2.448 14.818 1.00 83.12 104 LYS A O 1
ATOM 853 N N . VAL A 1 105 ? -11.608 4.072 14.923 1.00 85.38 105 VAL A N 1
ATOM 854 C CA . VAL A 1 105 ? -11.378 4.606 13.570 1.00 85.38 105 VAL A CA 1
ATOM 855 C C . VAL A 1 105 ? -9.973 5.197 13.484 1.00 85.38 105 VAL A C 1
ATOM 857 O O . VAL A 1 105 ? -9.227 4.856 12.571 1.00 85.38 105 VAL A O 1
ATOM 860 N N . ILE A 1 106 ? -9.580 5.990 14.487 1.00 87.69 106 ILE A N 1
ATOM 861 C CA . ILE A 1 106 ? -8.238 6.587 14.574 1.00 87.69 106 ILE A CA 1
ATOM 862 C C . ILE A 1 106 ? -7.160 5.497 14.617 1.00 87.69 106 ILE A C 1
ATOM 864 O O . ILE A 1 106 ? -6.200 5.547 13.852 1.00 87.69 106 ILE A O 1
ATOM 868 N N . PHE A 1 107 ? -7.331 4.479 15.466 1.00 86.81 107 PHE A N 1
ATOM 869 C CA . PHE A 1 107 ? -6.401 3.350 15.531 1.00 86.81 107 PHE A CA 1
ATOM 870 C C . PHE A 1 107 ? -6.285 2.620 14.184 1.00 86.81 107 PHE A C 1
ATOM 872 O O . PHE A 1 107 ? -5.177 2.353 13.721 1.00 86.81 107 PHE A O 1
ATOM 879 N N . GLY A 1 108 ? -7.416 2.349 13.524 1.00 85.94 108 GLY A N 1
ATOM 880 C CA . GLY A 1 108 ? -7.444 1.743 12.193 1.00 85.94 108 GLY A CA 1
ATOM 881 C C . GLY A 1 108 ? -6.694 2.573 11.147 1.00 85.94 108 GLY A C 1
ATOM 882 O O . GLY A 1 108 ? -5.876 2.018 10.417 1.00 85.94 108 GLY A O 1
ATOM 883 N N . ALA A 1 109 ? -6.903 3.892 11.119 1.00 87.94 109 ALA A N 1
ATOM 884 C CA . ALA A 1 109 ? -6.217 4.809 10.204 1.00 87.94 109 ALA A CA 1
ATOM 885 C C . ALA A 1 109 ? -4.692 4.853 10.435 1.00 87.94 109 ALA A C 1
ATOM 887 O O . ALA A 1 109 ? -3.919 4.896 9.474 1.00 87.94 109 ALA A O 1
ATOM 888 N N . ILE A 1 110 ? -4.237 4.769 11.691 1.00 89.19 110 ILE A N 1
ATOM 889 C CA . ILE A 1 110 ? -2.805 4.690 12.028 1.00 89.19 110 ILE A CA 1
ATOM 890 C C . ILE A 1 110 ? -2.196 3.383 11.514 1.00 89.19 110 ILE A C 1
ATOM 892 O O . ILE A 1 110 ? -1.200 3.417 10.789 1.00 89.19 110 ILE A O 1
ATOM 896 N N . VAL A 1 111 ? -2.797 2.236 11.855 1.00 86.94 111 VAL A N 1
ATOM 897 C CA . VAL A 1 111 ? -2.318 0.918 11.397 1.00 86.94 111 VAL A CA 1
ATOM 898 C C . VAL A 1 111 ? -2.287 0.871 9.871 1.00 86.94 111 VAL A C 1
ATOM 900 O O . VAL A 1 111 ? -1.305 0.432 9.276 1.00 86.94 111 VAL A O 1
ATOM 903 N N . PHE A 1 112 ? -3.330 1.394 9.234 1.00 88.88 112 PHE A N 1
ATOM 904 C CA . PHE A 1 112 ? -3.413 1.501 7.788 1.00 88.88 112 PHE A CA 1
ATOM 905 C C . PHE A 1 112 ? -2.289 2.342 7.187 1.00 88.88 112 PHE A C 1
ATOM 907 O O . PHE A 1 112 ? -1.633 1.898 6.250 1.00 88.88 112 PHE A O 1
ATOM 914 N N . THR A 1 113 ? -2.018 3.518 7.752 1.00 91.31 113 THR A N 1
ATOM 915 C CA . THR A 1 113 ? -0.929 4.394 7.300 1.00 91.31 113 THR A CA 1
ATOM 916 C C . THR A 1 113 ? 0.416 3.667 7.344 1.00 91.31 113 THR A C 1
ATOM 918 O O . THR A 1 113 ? 1.183 3.741 6.386 1.00 91.31 113 THR A O 1
ATOM 921 N N . ILE A 1 114 ? 0.686 2.913 8.415 1.00 89.75 114 ILE A N 1
ATOM 922 C CA . ILE A 1 114 ? 1.919 2.122 8.553 1.00 89.75 114 ILE A CA 1
ATOM 923 C C . ILE A 1 114 ? 2.012 1.060 7.451 1.00 89.75 114 ILE A C 1
ATOM 925 O O . ILE A 1 114 ? 3.054 0.946 6.808 1.00 89.75 114 ILE A O 1
ATOM 929 N N . LEU A 1 115 ? 0.928 0.322 7.194 1.00 87.38 115 LEU A N 1
ATOM 930 C CA . LEU A 1 115 ? 0.887 -0.691 6.134 1.00 87.38 115 LEU A CA 1
ATOM 931 C C . LEU A 1 115 ? 1.088 -0.073 4.744 1.00 87.38 115 LEU A C 1
ATOM 933 O O . LEU A 1 115 ? 1.850 -0.596 3.937 1.00 87.38 115 LEU A O 1
ATOM 937 N N . VAL A 1 116 ? 0.453 1.065 4.463 1.00 90.31 116 VAL A N 1
ATOM 938 C CA . VAL A 1 116 ? 0.594 1.764 3.177 1.00 90.31 116 VAL A CA 1
ATOM 939 C C . VAL A 1 116 ? 2.024 2.272 2.977 1.00 90.31 116 VAL A C 1
ATOM 941 O O . VAL A 1 116 ? 2.576 2.133 1.883 1.00 90.31 116 VAL A O 1
ATOM 944 N N . LEU A 1 117 ? 2.652 2.827 4.017 1.00 90.75 117 LEU A N 1
ATOM 945 C CA . LEU A 1 117 ? 4.055 3.246 3.961 1.00 90.75 117 LEU A CA 1
ATOM 946 C C . LEU A 1 117 ? 4.982 2.054 3.733 1.00 90.75 117 LEU A C 1
ATOM 948 O O . LEU A 1 117 ? 5.854 2.118 2.870 1.00 90.75 117 LEU A O 1
ATOM 952 N N . GLU A 1 118 ? 4.778 0.961 4.462 1.00 88.50 118 GLU A N 1
ATOM 953 C CA . GLU A 1 118 ? 5.601 -0.235 4.321 1.00 88.50 118 GLU A CA 1
ATOM 954 C C . GLU A 1 118 ? 5.489 -0.843 2.919 1.00 88.50 118 GLU A C 1
ATOM 956 O O . GLU A 1 118 ? 6.518 -1.134 2.314 1.00 88.50 118 GLU A O 1
ATOM 961 N N . LEU A 1 119 ? 4.278 -0.909 2.349 1.00 86.06 119 LEU A N 1
ATOM 962 C CA . LEU A 1 119 ? 4.058 -1.323 0.958 1.00 86.06 119 LEU A CA 1
ATOM 963 C C . LEU A 1 119 ? 4.826 -0.415 -0.003 1.00 86.06 119 LEU A C 1
ATOM 965 O O . LEU A 1 119 ? 5.527 -0.888 -0.894 1.00 86.06 119 LEU A O 1
ATOM 969 N N . THR A 1 120 ? 4.695 0.899 0.187 1.00 88.44 120 THR A N 1
ATOM 970 C CA . THR A 1 120 ? 5.337 1.909 -0.661 1.00 88.44 120 THR A CA 1
ATOM 971 C C . THR A 1 120 ? 6.853 1.723 -0.657 1.00 88.44 120 THR A C 1
ATOM 973 O O . THR A 1 120 ? 7.469 1.661 -1.721 1.00 88.44 120 THR A O 1
ATOM 976 N N . PHE A 1 121 ? 7.460 1.555 0.519 1.00 87.00 121 PHE A N 1
ATOM 977 C CA . PHE A 1 121 ? 8.889 1.277 0.629 1.00 87.00 121 PHE A CA 1
ATOM 978 C C . PHE A 1 121 ? 9.265 -0.078 0.026 1.00 87.00 121 PHE A C 1
ATOM 980 O O . PHE A 1 121 ? 10.248 -0.149 -0.712 1.00 87.00 121 PHE A O 1
ATOM 987 N N . ALA A 1 122 ? 8.494 -1.135 0.286 1.00 85.75 122 ALA A N 1
ATOM 988 C CA . ALA A 1 122 ? 8.755 -2.468 -0.252 1.00 85.75 122 ALA A CA 1
ATOM 989 C C . ALA A 1 122 ? 8.765 -2.469 -1.788 1.00 85.75 122 ALA A C 1
ATOM 991 O O . ALA A 1 122 ? 9.675 -3.032 -2.394 1.00 85.75 122 ALA A O 1
ATOM 992 N N . LEU A 1 123 ? 7.818 -1.775 -2.420 1.00 84.69 123 LEU A N 1
ATOM 993 C CA . LEU A 1 123 ? 7.759 -1.627 -3.875 1.00 84.69 123 LEU A CA 1
ATOM 994 C C . LEU A 1 123 ? 8.956 -0.839 -4.422 1.00 84.69 123 LEU A C 1
ATOM 996 O O . LEU A 1 123 ? 9.558 -1.250 -5.416 1.00 84.69 123 LEU A O 1
ATOM 1000 N N . ILE A 1 124 ? 9.342 0.257 -3.759 1.00 85.06 124 ILE A N 1
ATOM 1001 C CA . ILE A 1 124 ? 10.494 1.077 -4.161 1.00 85.06 124 ILE A CA 1
ATOM 1002 C C . ILE A 1 124 ? 11.791 0.267 -4.063 1.00 85.06 124 ILE A C 1
ATOM 1004 O O . ILE A 1 124 ? 12.501 0.126 -5.061 1.00 85.06 124 ILE A O 1
ATOM 1008 N N . TYR A 1 125 ? 12.092 -0.306 -2.895 1.00 83.12 125 TYR A N 1
ATOM 1009 C CA . TYR A 1 125 ? 13.302 -1.110 -2.694 1.00 83.12 125 TYR A CA 1
ATOM 1010 C C . TYR A 1 125 ? 13.312 -2.351 -3.579 1.00 83.12 125 TYR A C 1
ATOM 1012 O O . TYR A 1 125 ? 14.338 -2.689 -4.168 1.00 83.12 125 TYR A O 1
ATOM 1020 N N . GLY A 1 126 ? 12.157 -2.991 -3.727 1.00 77.12 126 GLY A N 1
ATOM 1021 C CA . GLY A 1 126 ? 11.981 -4.129 -4.605 1.00 77.12 126 GLY A CA 1
ATOM 1022 C C . GLY A 1 126 ? 12.328 -3.807 -6.047 1.00 77.12 126 GLY A C 1
ATOM 1023 O O . GLY A 1 126 ? 13.154 -4.494 -6.640 1.00 77.12 126 GLY A O 1
ATOM 1024 N N . SER A 1 127 ? 11.789 -2.712 -6.585 1.00 76.19 127 SER A N 1
ATOM 1025 C CA . SER A 1 127 ? 12.097 -2.261 -7.949 1.00 76.19 127 SER A CA 1
ATOM 1026 C C . SER A 1 127 ? 13.582 -1.935 -8.160 1.00 76.19 127 SER A C 1
ATOM 1028 O O . SER A 1 127 ? 14.099 -2.099 -9.265 1.00 76.19 127 SER A O 1
ATOM 1030 N N . ALA A 1 128 ? 14.293 -1.533 -7.100 1.00 72.38 128 ALA A N 1
ATOM 1031 C CA . ALA A 1 128 ? 15.736 -1.322 -7.135 1.00 72.38 128 ALA A CA 1
ATOM 1032 C C . ALA A 1 128 ? 16.533 -2.638 -7.123 1.00 72.38 128 ALA A C 1
ATOM 1034 O O . ALA A 1 128 ? 17.645 -2.662 -7.656 1.00 72.38 128 ALA A O 1
ATOM 1035 N N . ALA A 1 129 ? 15.994 -3.705 -6.525 1.00 65.88 129 ALA A N 1
ATOM 1036 C CA . ALA A 1 129 ? 16.675 -4.983 -6.325 1.00 65.88 129 ALA A CA 1
ATOM 1037 C C . ALA A 1 129 ? 16.553 -5.959 -7.510 1.00 65.88 129 ALA A C 1
ATOM 1039 O O . ALA A 1 129 ? 17.448 -6.780 -7.689 1.00 65.88 129 ALA A O 1
ATOM 1040 N N . VAL A 1 130 ? 15.505 -5.886 -8.346 1.00 60.00 130 VAL A N 1
ATOM 1041 C CA . VAL A 1 130 ? 15.238 -6.932 -9.365 1.00 60.00 130 VAL A CA 1
ATOM 1042 C C . VAL A 1 130 ? 16.116 -6.854 -10.626 1.00 60.00 130 VAL A C 1
ATOM 1044 O O . VAL A 1 130 ? 15.611 -6.801 -11.743 1.00 60.00 130 VAL A O 1
ATOM 1047 N N . THR A 1 131 ? 17.442 -6.821 -10.488 1.00 51.56 1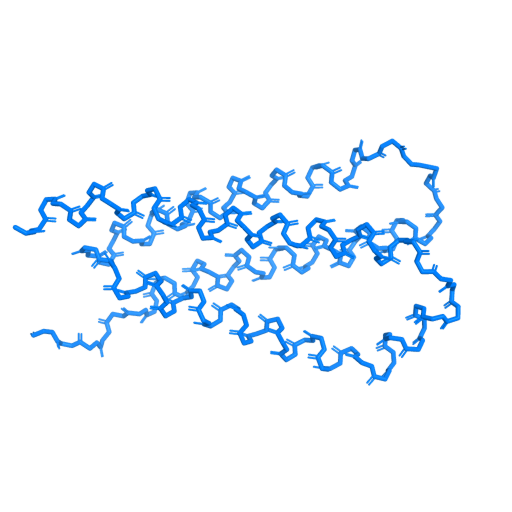31 THR A N 1
ATOM 1048 C CA . THR A 1 131 ? 18.335 -6.576 -11.641 1.00 51.56 131 THR A CA 1
ATOM 1049 C C . THR A 1 131 ? 19.611 -7.394 -11.716 1.00 51.56 131 THR A C 1
ATOM 1051 O O . THR A 1 131 ? 20.557 -6.975 -12.374 1.00 51.56 131 THR A O 1
ATOM 1054 N N . GLU A 1 132 ? 19.615 -8.595 -11.154 1.00 42.72 132 GLU A N 1
ATOM 1055 C CA . GLU A 1 132 ? 20.668 -9.571 -11.450 1.00 42.72 132 GLU A CA 1
ATOM 1056 C C . GLU A 1 132 ? 20.079 -10.903 -11.908 1.00 42.72 132 GLU A C 1
ATOM 1058 O O . GLU A 1 132 ? 20.363 -11.942 -11.338 1.00 42.72 132 GLU A O 1
ATOM 1063 N N . GLU A 1 133 ? 19.276 -10.886 -12.973 1.00 38.22 133 GLU A N 1
ATOM 1064 C CA . GLU A 1 133 ? 19.258 -12.028 -13.890 1.00 38.22 133 GLU A CA 1
ATOM 1065 C C . GLU A 1 133 ? 19.446 -11.515 -15.320 1.00 38.22 133 GLU A C 1
ATOM 1067 O O . GLU A 1 133 ? 18.608 -10.833 -15.913 1.00 38.22 133 GLU A O 1
ATOM 1072 N N . THR A 1 134 ? 20.660 -11.785 -15.791 1.00 33.72 134 THR A N 1
ATOM 1073 C CA . THR A 1 134 ? 21.184 -11.727 -17.154 1.00 33.72 134 THR A CA 1
ATOM 1074 C C . THR A 1 134 ? 20.155 -12.109 -18.219 1.00 33.72 134 THR A C 1
ATOM 1076 O O . THR A 1 134 ? 19.610 -13.210 -18.185 1.00 33.72 134 THR A O 1
ATOM 1079 N N . TYR A 1 135 ? 19.967 -11.223 -19.202 1.00 37.69 135 TYR A N 1
ATOM 1080 C CA . TYR A 1 135 ? 19.684 -11.643 -20.578 1.00 37.69 135 TYR A CA 1
ATOM 1081 C C . TYR A 1 135 ? 20.997 -11.992 -21.274 1.00 37.69 135 TYR A C 1
ATOM 1083 O O . TYR A 1 135 ? 21.984 -11.260 -21.023 1.00 37.69 135 TYR A O 1
#

Foldseek 3Di:
DLVVLLVPLLVVLLVLLVVVLVVLLVVLVVLLPDDPVVNVCCCPPVVVVVVVVLVVSLLVSLVVSLVSDSDLVSSLVSLLVSLVVSLVVSLVCLVPPPDDDDPSSVVSSVVSNVSSVVSSVSSNVSSNPSPPDDD

Radius of gyration: 16.82 Å; chains: 1; bounding box: 39×27×49 Å

Organism: NCBI:txid1076179

pLDDT: mean 82.48, std 10.19, range [33.72, 93.5]

Sequence (135 aa):
MKLIRYILFIPVCFLALGIVYWGFSHLLTWFIGLSTFWLIVILIFFGGAIWGLFKGLSAMLMSFTSMLAPNRMFSFWTVLVLSIINGIWTIYNSWTMDVNYSGKVIFGAIVFTILVLELTFALIYGSAAVTEETY

Secondary structure (DSSP, 8-state):
-HHHHHHHHHHHHHHHHHHHHHHHHHHHHHHHHS-HHHHHHIIIIIHHHHHHHHHHHHHHHHHHHHHH-S-HHHHHHHHHHHHHHHHHHHHHHHHS--S---HHHHHHHHHHHHHHHHHHHHHHHHHHH---S--